Protein AF-A0A6I3LL73-F1 (afdb_monomer)

Organism: NCBI:txid2562892

pLDDT: mean 89.35, std 10.76, range [53.94, 98.56]

Foldseek 3Di:
DALVVLVVLLVLLVVLQVVLVVCVVVVNLVVSLVSLVSSLVSLVVCVVVVVSCLVVLNQSLQSNLVSLLSNLVSCVVVVVNVSNVVSLVVNVVSLVVCVVVVVPPVSHPHDSVVSVVSSVVSCVVSVPD

Secondary structure (DSSP, 8-state):
--HHHHHHHHHHHHHHHHHHHHHHHTT-HHHHHHHHHHHHHHHHHHHHTHHHHHHTT--HHHHHHHHHHHHHHHHHHTT-HHHHHHHHHHHHHHHHHHHHTHHHHTTS---HHHHHHHHHHHHHHHT--

Mean predicted aligned error: 4.54 Å

Structure (mmCIF, N/CA/C/O backbone):
data_AF-A0A6I3LL73-F1
#
_entry.id   AF-A0A6I3LL73-F1
#
loop_
_atom_site.group_PDB
_atom_site.id
_atom_site.type_symbol
_atom_site.label_atom_id
_atom_site.label_alt_id
_atom_site.label_comp_id
_atom_site.label_asym_id
_atom_site.label_entity_id
_atom_site.label_seq_id
_atom_site.pdbx_PDB_ins_code
_atom_site.Cartn_x
_atom_site.Cartn_y
_atom_site.Cartn_z
_atom_site.occupancy
_atom_site.B_iso_or_equiv
_atom_site.auth_seq_id
_atom_site.auth_comp_id
_atom_site.auth_asym_id
_atom_site.auth_atom_id
_atom_site.pdbx_PDB_model_num
ATOM 1 N N . MET A 1 1 ? 21.574 1.605 -7.273 1.00 81.31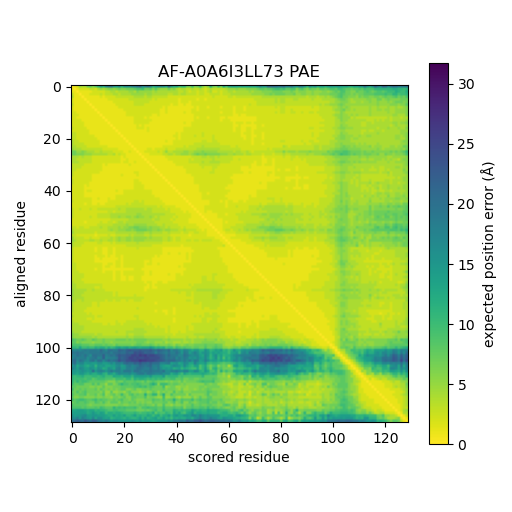 1 MET A N 1
ATOM 2 C CA . MET A 1 1 ? 21.238 0.208 -6.911 1.00 81.31 1 MET A CA 1
ATOM 3 C C . MET A 1 1 ? 21.390 -0.727 -8.121 1.00 81.31 1 MET A C 1
ATOM 5 O O . MET A 1 1 ? 21.230 -0.249 -9.246 1.00 81.31 1 MET A O 1
ATOM 9 N N . SER A 1 2 ? 21.764 -2.002 -7.935 1.00 92.31 2 SER A N 1
ATOM 10 C CA . SER A 1 2 ? 21.779 -3.016 -9.015 1.00 92.31 2 SER A CA 1
ATOM 11 C C . SER A 1 2 ? 20.375 -3.601 -9.240 1.00 92.31 2 SER A C 1
ATOM 13 O O . SER A 1 2 ? 19.510 -3.441 -8.380 1.00 92.31 2 SER A O 1
ATOM 15 N N . ILE A 1 3 ? 20.137 -4.286 -10.366 1.00 90.31 3 ILE A N 1
ATOM 16 C CA . ILE A 1 3 ? 18.844 -4.947 -10.643 1.00 90.31 3 ILE A CA 1
ATOM 17 C C . ILE A 1 3 ? 18.521 -6.000 -9.574 1.00 90.31 3 ILE A C 1
ATOM 19 O O . ILE A 1 3 ? 17.410 -6.026 -9.055 1.00 90.31 3 ILE A O 1
ATOM 23 N N . ASN A 1 4 ? 19.502 -6.818 -9.181 1.00 92.06 4 ASN A N 1
ATOM 24 C CA . ASN A 1 4 ? 19.306 -7.823 -8.132 1.00 92.06 4 ASN A CA 1
ATOM 25 C C . ASN A 1 4 ? 18.928 -7.175 -6.794 1.00 92.06 4 ASN A C 1
ATOM 27 O O . ASN A 1 4 ? 18.025 -7.654 -6.119 1.00 92.06 4 ASN A O 1
ATOM 31 N N . CYS A 1 5 ? 19.554 -6.049 -6.439 1.00 94.19 5 CYS A N 1
ATOM 32 C CA . CYS A 1 5 ? 19.164 -5.296 -5.250 1.00 94.19 5 CYS A CA 1
ATOM 33 C C . CYS A 1 5 ? 17.720 -4.770 -5.341 1.00 94.19 5 CYS A C 1
ATOM 35 O O . CYS A 1 5 ? 17.008 -4.825 -4.347 1.00 94.19 5 CYS A O 1
ATOM 37 N N . LEU A 1 6 ? 17.263 -4.308 -6.510 1.00 94.81 6 LEU A N 1
ATOM 38 C CA . LEU A 1 6 ? 15.877 -3.848 -6.685 1.00 94.81 6 LEU A CA 1
ATOM 39 C C . LEU A 1 6 ? 14.861 -4.986 -6.556 1.00 94.81 6 LEU A C 1
ATOM 41 O O . LEU A 1 6 ? 13.814 -4.779 -5.957 1.00 94.81 6 LEU A O 1
ATOM 45 N N . LYS A 1 7 ? 15.196 -6.198 -7.014 1.00 94.00 7 LYS A N 1
ATOM 46 C CA . LYS A 1 7 ? 14.367 -7.387 -6.763 1.00 94.00 7 LYS A CA 1
ATOM 47 C C . LYS A 1 7 ? 14.245 -7.697 -5.270 1.00 94.00 7 LYS A C 1
ATOM 49 O O . LYS A 1 7 ? 13.159 -7.997 -4.799 1.00 94.00 7 LYS A O 1
ATOM 54 N N . PHE A 1 8 ? 15.323 -7.554 -4.495 1.00 95.88 8 PHE A N 1
ATOM 55 C CA . PHE A 1 8 ? 15.231 -7.689 -3.035 1.00 95.88 8 PHE A CA 1
ATOM 56 C C . PHE A 1 8 ? 14.364 -6.599 -2.393 1.00 95.88 8 PHE A C 1
ATOM 58 O O . PHE A 1 8 ? 13.646 -6.877 -1.434 1.00 95.88 8 PHE A O 1
ATOM 65 N N . VAL A 1 9 ? 14.403 -5.368 -2.914 1.00 97.00 9 VAL A N 1
ATOM 66 C CA . VAL A 1 9 ? 13.516 -4.284 -2.458 1.00 97.00 9 VAL A CA 1
ATOM 67 C C . VAL A 1 9 ? 12.055 -4.605 -2.777 1.00 97.00 9 VAL A C 1
ATOM 69 O O . VAL A 1 9 ? 11.199 -4.415 -1.915 1.00 97.00 9 VAL A O 1
ATOM 72 N N . GLU A 1 10 ? 11.772 -5.130 -3.967 1.00 96.25 10 GLU A N 1
ATOM 73 C CA . GLU A 1 10 ? 10.440 -5.594 -4.358 1.00 96.25 10 GLU A CA 1
ATOM 74 C C . GLU A 1 10 ? 9.942 -6.728 -3.448 1.00 96.25 10 GLU A C 1
ATOM 76 O O . GLU A 1 10 ? 8.837 -6.650 -2.914 1.00 96.25 10 GLU A O 1
ATOM 81 N N . GLU A 1 11 ? 10.747 -7.765 -3.216 1.00 97.06 11 GLU A N 1
ATOM 82 C CA . GLU A 1 11 ? 10.364 -8.861 -2.319 1.00 97.06 11 GLU A CA 1
ATOM 83 C C . GLU A 1 11 ? 10.154 -8.362 -0.884 1.00 97.06 11 GLU A C 1
ATOM 85 O O . GLU A 1 11 ? 9.197 -8.747 -0.210 1.00 97.06 11 GLU A O 1
ATOM 90 N N . SER A 1 12 ? 10.983 -7.415 -0.432 1.00 97.88 12 SER A N 1
ATOM 91 C CA . SER A 1 12 ? 10.766 -6.734 0.844 1.00 97.88 12 SER A CA 1
ATOM 92 C C . SER A 1 12 ? 9.450 -5.953 0.865 1.00 97.88 12 SER A C 1
ATOM 94 O O . SER A 1 12 ? 8.816 -5.918 1.917 1.00 97.88 12 SER A O 1
ATOM 96 N N . TRP A 1 13 ? 9.038 -5.316 -0.235 1.00 98.19 13 TRP A N 1
ATOM 97 C CA . TRP A 1 13 ? 7.743 -4.637 -0.325 1.00 98.19 13 TRP A CA 1
ATOM 98 C C . TRP A 1 13 ? 6.595 -5.644 -0.157 1.00 98.19 13 TRP A C 1
ATOM 100 O O . TRP A 1 13 ? 5.736 -5.442 0.705 1.00 98.19 13 TRP A O 1
ATOM 110 N N . LYS A 1 14 ? 6.634 -6.772 -0.883 1.00 98.06 14 LYS A N 1
ATOM 111 C CA . LYS A 1 14 ? 5.608 -7.834 -0.819 1.00 98.06 14 LYS A CA 1
ATOM 112 C C . LYS A 1 14 ? 5.486 -8.414 0.588 1.00 98.06 14 LYS A C 1
ATOM 114 O O . LYS A 1 14 ? 4.384 -8.540 1.119 1.00 98.06 14 LYS A O 1
ATOM 119 N N . LEU A 1 15 ? 6.621 -8.708 1.224 1.00 98.44 15 LEU A N 1
ATOM 120 C CA . LEU A 1 15 ? 6.654 -9.251 2.580 1.00 98.44 15 LEU A CA 1
ATOM 121 C C . LEU A 1 15 ? 6.035 -8.286 3.599 1.00 98.44 15 LEU A C 1
ATOM 123 O O . LEU A 1 15 ? 5.314 -8.720 4.497 1.00 98.44 15 LEU A O 1
ATOM 127 N N . LYS A 1 16 ? 6.300 -6.981 3.471 1.00 98.50 16 LYS A N 1
ATOM 128 C CA . LYS A 1 16 ? 5.753 -5.965 4.381 1.00 98.50 16 LYS A CA 1
ATOM 129 C C . LYS A 1 16 ? 4.242 -5.796 4.219 1.00 98.50 16 LYS A C 1
ATOM 131 O O . LYS A 1 16 ? 3.556 -5.698 5.231 1.00 98.50 16 LYS A O 1
ATOM 136 N N . GLN A 1 17 ? 3.727 -5.859 2.988 1.00 98.06 17 GLN A N 1
ATOM 137 C CA . GLN A 1 17 ? 2.282 -5.896 2.723 1.00 98.06 17 GLN A CA 1
ATOM 138 C C . GLN A 1 17 ? 1.631 -7.118 3.388 1.00 98.06 17 GLN A C 1
ATOM 140 O O . GLN A 1 17 ? 0.722 -6.965 4.198 1.00 98.06 17 GLN A O 1
ATOM 145 N N . ALA A 1 18 ? 2.168 -8.318 3.147 1.00 98.12 18 ALA A N 1
ATOM 146 C CA . ALA A 1 18 ? 1.649 -9.551 3.744 1.00 98.12 18 ALA A CA 1
ATOM 147 C C . ALA A 1 18 ? 1.728 -9.551 5.284 1.00 98.12 18 ALA A C 1
ATOM 149 O O . ALA A 1 18 ? 0.846 -10.069 5.967 1.00 98.12 18 ALA A O 1
ATOM 150 N N . THR A 1 19 ? 2.781 -8.949 5.845 1.00 98.12 19 THR A N 1
ATOM 151 C CA . THR A 1 19 ? 2.931 -8.786 7.298 1.00 98.12 19 THR A CA 1
ATOM 152 C C . THR A 1 19 ? 1.849 -7.869 7.859 1.00 98.12 19 THR A C 1
ATOM 154 O O . THR A 1 19 ? 1.230 -8.212 8.863 1.00 98.12 19 THR A O 1
ATOM 157 N N . ALA A 1 20 ? 1.592 -6.731 7.209 1.00 98.12 20 ALA A N 1
ATOM 158 C CA . ALA A 1 20 ? 0.533 -5.813 7.607 1.00 98.12 20 ALA A CA 1
ATOM 159 C C . ALA A 1 20 ? -0.850 -6.477 7.543 1.00 98.12 20 ALA A C 1
ATOM 161 O O . ALA A 1 20 ? -1.602 -6.390 8.511 1.00 98.12 20 ALA A O 1
ATOM 162 N N . ASP A 1 21 ? -1.147 -7.200 6.459 1.00 97.88 21 ASP A N 1
ATOM 163 C CA . ASP A 1 21 ? -2.411 -7.927 6.292 1.00 97.88 21 ASP A CA 1
ATOM 164 C C . ASP A 1 21 ? -2.629 -8.924 7.448 1.00 97.88 21 ASP A C 1
ATOM 166 O O . ASP A 1 21 ? -3.670 -8.901 8.107 1.00 97.88 21 ASP A O 1
ATOM 170 N N . LYS A 1 22 ? -1.602 -9.710 7.799 1.00 98.19 22 LYS A N 1
ATOM 171 C CA . LYS A 1 22 ? -1.650 -10.629 8.948 1.00 98.19 22 LYS A CA 1
ATOM 172 C C . LYS A 1 22 ? -1.838 -9.900 10.284 1.00 98.19 22 LYS A C 1
ATOM 174 O O . LYS A 1 22 ? -2.553 -10.374 11.164 1.00 98.19 22 LYS A O 1
ATOM 179 N N . LEU A 1 23 ? -1.191 -8.749 10.466 1.00 98.25 23 LEU A N 1
ATOM 180 C CA . LEU A 1 23 ? -1.334 -7.951 11.684 1.00 98.25 23 LEU A CA 1
ATOM 181 C C . LEU A 1 23 ? -2.766 -7.419 11.839 1.00 98.25 23 LEU A C 1
ATOM 183 O O . LEU A 1 23 ? -3.306 -7.479 12.946 1.00 98.25 23 LEU A O 1
ATOM 187 N N . ILE A 1 24 ? -3.412 -7.001 10.743 1.00 97.31 24 ILE A N 1
ATOM 188 C CA . ILE A 1 24 ? -4.828 -6.594 10.730 1.00 97.31 24 ILE A CA 1
ATOM 189 C C . ILE A 1 24 ? -5.731 -7.745 11.175 1.00 97.31 24 ILE A C 1
ATOM 191 O O . ILE A 1 24 ? -6.581 -7.534 12.039 1.00 97.31 24 ILE A O 1
ATOM 195 N N . GLU A 1 25 ? -5.527 -8.954 10.644 1.00 96.31 25 GLU A N 1
ATOM 196 C CA . GLU A 1 25 ? -6.296 -10.148 11.037 1.00 96.31 25 GLU A CA 1
ATOM 197 C C . GLU A 1 25 ? -6.176 -10.444 12.538 1.00 96.31 25 GLU A C 1
ATOM 199 O O . GLU A 1 25 ? -7.138 -10.860 13.179 1.00 96.31 25 GLU A O 1
ATOM 204 N N . THR A 1 26 ? -5.008 -10.170 13.123 1.00 96.19 26 THR A N 1
ATOM 205 C CA . THR A 1 26 ? -4.758 -10.327 14.566 1.00 96.19 26 THR A CA 1
ATOM 206 C C . THR A 1 26 ? -5.160 -9.112 15.415 1.00 96.19 26 THR A C 1
ATOM 208 O O . THR A 1 26 ? -4.890 -9.087 16.614 1.00 96.19 26 THR A O 1
ATOM 211 N N . GLY A 1 27 ? -5.785 -8.091 14.818 1.00 95.69 27 GLY A N 1
ATOM 212 C CA . GLY A 1 27 ? -6.252 -6.881 15.505 1.00 95.69 27 GLY A CA 1
ATOM 213 C C . GLY A 1 27 ? -5.166 -5.847 15.828 1.00 95.69 27 GLY A C 1
ATOM 214 O O . GLY A 1 27 ? -5.467 -4.814 16.422 1.00 95.69 27 GLY A O 1
ATOM 215 N N . LYS A 1 28 ? -3.916 -6.075 15.413 1.00 97.56 28 LYS A N 1
ATOM 216 C CA . LYS A 1 28 ? -2.752 -5.212 15.677 1.00 97.56 28 LYS A CA 1
ATOM 217 C C . LYS A 1 28 ? -2.644 -4.091 14.639 1.00 97.56 28 LYS A C 1
ATOM 219 O O . LYS A 1 28 ? -1.698 -4.034 13.851 1.00 97.56 28 LYS A O 1
ATOM 224 N N . LYS A 1 29 ? -3.649 -3.213 14.601 1.00 96.75 29 LYS A N 1
ATOM 225 C CA . LYS A 1 29 ? -3.802 -2.201 13.543 1.00 96.75 29 LYS A CA 1
ATOM 226 C C . LYS A 1 29 ? -2.665 -1.169 13.508 1.00 96.75 29 LYS A C 1
ATOM 228 O O . LYS A 1 29 ? -2.234 -0.810 12.416 1.00 96.75 29 LYS A O 1
ATOM 233 N N . GLU A 1 30 ? -2.128 -0.719 14.642 1.00 97.12 30 GLU A N 1
ATOM 234 C CA . GLU A 1 30 ? -1.005 0.234 14.647 1.00 97.12 30 GLU A CA 1
ATOM 235 C C . GLU A 1 30 ? 0.291 -0.392 14.099 1.00 97.12 30 GLU A C 1
ATOM 237 O O . GLU A 1 30 ? 1.001 0.231 13.308 1.00 97.12 30 GLU A O 1
ATOM 242 N N . GLU A 1 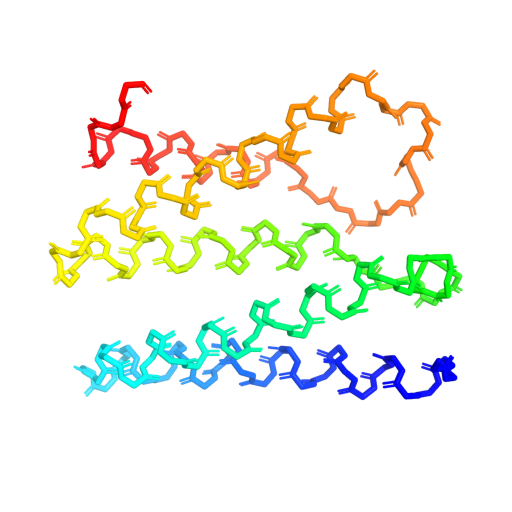31 ? 0.578 -1.648 14.458 1.00 98.12 31 GLU A N 1
ATOM 243 C CA . GLU A 1 31 ? 1.731 -2.395 13.929 1.00 98.12 31 GLU A CA 1
ATOM 244 C C . GLU A 1 31 ? 1.570 -2.664 12.420 1.00 98.12 31 GLU A C 1
ATOM 246 O O . GLU A 1 31 ? 2.536 -2.590 11.650 1.00 98.12 31 GLU A O 1
ATOM 251 N N . ALA A 1 32 ? 0.339 -2.943 11.977 1.00 98.38 32 ALA A N 1
ATOM 252 C CA . ALA A 1 32 ? 0.021 -3.093 10.562 1.00 98.38 32 ALA A CA 1
ATOM 253 C C . ALA A 1 32 ? 0.263 -1.791 9.787 1.00 98.38 32 ALA A C 1
ATOM 255 O O . ALA A 1 32 ? 0.869 -1.816 8.714 1.00 98.38 32 ALA A O 1
ATOM 256 N N . LEU A 1 33 ? -0.140 -0.647 10.351 1.00 98.19 33 LEU A N 1
ATOM 257 C CA . LEU A 1 33 ? 0.092 0.663 9.745 1.00 98.19 33 LEU A CA 1
ATOM 258 C C . LEU A 1 33 ? 1.587 0.933 9.571 1.00 98.19 33 LEU A C 1
ATOM 260 O O . LEU A 1 33 ? 2.008 1.359 8.495 1.00 98.19 33 LEU A O 1
ATOM 264 N N . TYR A 1 34 ? 2.398 0.627 10.587 1.00 98.12 34 TYR A N 1
ATOM 265 C CA . TYR A 1 34 ? 3.853 0.733 10.483 1.00 98.12 34 TYR A CA 1
ATOM 266 C C . TYR A 1 34 ? 4.411 -0.140 9.350 1.00 98.12 34 TYR A C 1
ATOM 268 O O . TYR A 1 34 ? 5.203 0.332 8.534 1.00 98.12 34 TYR A O 1
ATOM 276 N N . SER A 1 35 ? 3.938 -1.383 9.235 1.00 98.25 35 SER A N 1
ATOM 277 C CA . SER A 1 35 ? 4.359 -2.305 8.172 1.00 98.25 35 SER A CA 1
ATOM 278 C C . SER A 1 35 ? 3.990 -1.795 6.770 1.00 98.25 35 SER A C 1
ATOM 280 O O . SER A 1 35 ? 4.814 -1.871 5.853 1.00 98.25 35 SER A O 1
ATOM 282 N N . TYR A 1 36 ? 2.804 -1.201 6.587 1.00 98.56 36 TYR A N 1
ATOM 283 C CA . TYR A 1 36 ? 2.446 -0.552 5.320 1.00 98.56 36 TYR A CA 1
ATOM 284 C C . TYR A 1 36 ? 3.291 0.693 5.026 1.00 98.56 36 TYR A C 1
ATOM 286 O O . TYR A 1 36 ? 3.659 0.907 3.871 1.00 98.56 36 TYR A O 1
ATOM 294 N N . ILE A 1 37 ? 3.641 1.498 6.035 1.00 98.25 37 ILE A N 1
ATOM 295 C CA . ILE A 1 37 ? 4.554 2.643 5.866 1.00 98.25 37 ILE A CA 1
ATOM 296 C C . ILE A 1 37 ? 5.936 2.158 5.417 1.00 98.25 37 ILE A C 1
ATOM 298 O O . ILE A 1 37 ? 6.517 2.724 4.490 1.00 98.25 37 ILE A O 1
ATOM 302 N N . GLU A 1 38 ? 6.449 1.075 6.003 1.00 98.31 38 GLU A N 1
ATOM 303 C CA . GLU A 1 38 ? 7.705 0.481 5.551 1.00 98.31 38 GLU A CA 1
ATOM 304 C C . GLU A 1 38 ? 7.621 0.002 4.100 1.00 98.31 38 GLU A C 1
ATOM 306 O O . GLU A 1 38 ? 8.564 0.247 3.343 1.00 98.31 38 GLU A O 1
ATOM 311 N N . ALA A 1 39 ? 6.515 -0.642 3.701 1.00 98.19 39 ALA A N 1
ATOM 312 C CA . ALA A 1 39 ? 6.268 -1.019 2.309 1.00 98.19 39 ALA A CA 1
ATOM 313 C C . ALA A 1 39 ? 6.278 0.220 1.401 1.00 98.19 39 ALA A C 1
ATOM 315 O O . ALA A 1 39 ? 7.013 0.254 0.417 1.00 98.19 39 ALA A O 1
ATOM 316 N N . PHE A 1 40 ? 5.567 1.284 1.776 1.00 98.19 40 PHE A N 1
ATOM 317 C CA . PHE A 1 40 ? 5.553 2.543 1.034 1.00 98.19 40 PHE A CA 1
ATOM 318 C C . PHE A 1 40 ? 6.960 3.124 0.826 1.00 98.19 40 PHE A C 1
ATOM 320 O O . PHE A 1 40 ? 7.310 3.500 -0.290 1.00 98.19 40 PHE A O 1
ATOM 327 N N . THR A 1 41 ? 7.825 3.091 1.845 1.00 97.56 41 THR A N 1
ATOM 328 C CA . THR A 1 41 ? 9.229 3.516 1.704 1.00 97.56 41 THR A CA 1
ATOM 329 C C . THR A 1 41 ? 9.995 2.693 0.657 1.00 97.56 41 THR A C 1
ATOM 331 O O . THR A 1 41 ? 10.841 3.232 -0.059 1.00 97.56 41 THR A O 1
ATOM 334 N N . ARG A 1 42 ? 9.709 1.389 0.517 1.00 97.38 42 ARG A N 1
ATOM 335 C CA . ARG A 1 42 ? 10.318 0.557 -0.541 1.00 97.38 42 ARG A CA 1
ATOM 336 C C . ARG A 1 42 ? 9.783 0.957 -1.914 1.00 97.38 42 ARG A C 1
ATOM 338 O O . ARG A 1 42 ? 10.564 0.996 -2.863 1.00 97.38 42 ARG A O 1
ATOM 345 N N . ALA A 1 43 ? 8.499 1.298 -2.019 1.00 96.44 43 ALA A N 1
ATOM 346 C CA . ALA A 1 43 ? 7.920 1.818 -3.256 1.00 96.44 43 ALA A CA 1
ATOM 347 C C . ALA A 1 43 ? 8.565 3.151 -3.678 1.00 96.44 43 ALA A C 1
ATOM 349 O O . ALA A 1 43 ? 8.963 3.290 -4.834 1.00 96.44 43 ALA A O 1
ATOM 350 N N . GLU A 1 44 ? 8.778 4.086 -2.744 1.00 95.62 44 GLU A N 1
ATOM 351 C CA . GLU A 1 44 ? 9.505 5.341 -3.005 1.00 95.62 44 GLU A CA 1
ATOM 352 C C . GLU A 1 44 ? 10.944 5.076 -3.479 1.00 95.62 44 GLU A C 1
ATOM 354 O O . GLU A 1 44 ? 11.405 5.650 -4.468 1.00 95.62 44 GLU A O 1
ATOM 359 N N . LEU A 1 45 ? 11.648 4.134 -2.847 1.00 95.56 45 LEU A N 1
ATOM 360 C CA . LEU A 1 45 ? 12.990 3.740 -3.277 1.00 95.56 45 LEU A CA 1
ATOM 361 C C . LEU A 1 45 ? 13.000 3.156 -4.701 1.00 95.56 45 LEU A C 1
ATOM 363 O O . LEU A 1 45 ? 13.875 3.503 -5.501 1.00 95.56 45 LEU A O 1
ATOM 367 N N . MET A 1 46 ? 12.032 2.303 -5.042 1.00 94.31 46 MET A N 1
ATOM 368 C CA . MET A 1 46 ? 11.887 1.767 -6.400 1.00 94.31 46 MET A CA 1
ATOM 369 C C . MET A 1 46 ? 11.599 2.879 -7.415 1.00 94.31 46 MET A C 1
ATOM 371 O O . MET A 1 46 ? 12.183 2.866 -8.500 1.00 94.31 46 MET A O 1
ATOM 375 N N . GLN A 1 47 ? 10.795 3.877 -7.043 1.00 91.12 47 GLN A N 1
ATOM 376 C CA . GLN A 1 47 ? 10.491 5.042 -7.876 1.00 91.12 47 GLN A CA 1
ATOM 377 C C . GLN A 1 47 ? 11.740 5.868 -8.202 1.00 91.12 47 GLN A C 1
ATOM 379 O O . GLN A 1 47 ? 11.959 6.219 -9.360 1.00 91.12 47 GLN A O 1
ATOM 384 N N . THR A 1 48 ? 12.634 6.088 -7.231 1.00 92.62 48 THR A N 1
ATOM 385 C CA . THR A 1 48 ? 13.920 6.773 -7.494 1.00 92.62 48 THR A CA 1
ATOM 386 C C . THR A 1 48 ? 14.860 5.988 -8.423 1.00 92.62 48 THR A C 1
ATOM 388 O O . THR A 1 48 ? 15.816 6.549 -8.955 1.00 92.62 48 THR A O 1
ATOM 391 N N . ASN A 1 49 ? 14.595 4.697 -8.660 1.00 92.44 49 ASN A N 1
ATOM 392 C CA . ASN A 1 49 ? 15.353 3.828 -9.567 1.00 92.44 49 ASN A CA 1
ATOM 393 C C . ASN A 1 49 ? 14.533 3.424 -10.812 1.00 92.44 49 ASN A C 1
ATOM 395 O O . ASN A 1 49 ? 14.792 2.370 -11.402 1.00 92.44 49 ASN A O 1
ATOM 399 N N . TYR A 1 50 ? 13.587 4.278 -11.224 1.00 87.75 50 TYR A N 1
ATOM 400 C CA . TYR A 1 50 ? 12.569 4.019 -12.249 1.00 87.75 50 TYR A CA 1
ATOM 401 C C . TYR A 1 50 ? 13.050 3.199 -13.453 1.00 87.75 50 TYR A C 1
ATOM 403 O O . TYR A 1 50 ? 12.559 2.098 -13.685 1.00 87.75 50 TYR A O 1
ATOM 411 N N . TRP A 1 51 ? 14.065 3.677 -14.177 1.00 87.44 51 TRP A N 1
ATOM 412 C CA . TRP A 1 51 ? 14.542 3.021 -15.401 1.00 87.44 51 TRP A CA 1
ATOM 413 C C . TRP A 1 51 ? 14.980 1.567 -15.198 1.00 87.44 51 TRP A C 1
ATOM 415 O O . TRP A 1 51 ? 14.737 0.718 -16.051 1.00 87.44 51 TRP A O 1
ATOM 425 N N . LYS A 1 52 ? 15.613 1.253 -14.063 1.00 91.94 52 LYS A N 1
ATOM 426 C CA . LYS A 1 52 ? 16.076 -0.112 -13.768 1.00 91.94 52 LYS A CA 1
ATOM 427 C C . LYS A 1 52 ? 14.926 -1.026 -13.371 1.00 91.94 52 LYS A C 1
ATOM 429 O O . LYS A 1 52 ? 14.930 -2.197 -13.742 1.00 91.94 52 LYS A O 1
ATOM 434 N N . CYS A 1 53 ? 13.961 -0.487 -12.635 1.00 90.50 53 CYS A N 1
ATOM 435 C CA . CYS A 1 53 ? 12.736 -1.188 -12.282 1.00 90.50 53 CYS A CA 1
ATOM 436 C C . CYS A 1 53 ? 11.903 -1.494 -13.540 1.00 90.50 53 CYS A C 1
ATOM 438 O O . CYS A 1 53 ? 11.497 -2.639 -13.719 1.00 90.50 53 CYS A O 1
ATOM 440 N N . LEU A 1 54 ? 11.778 -0.531 -14.463 1.00 85.25 54 LEU A N 1
ATOM 441 C CA . LEU A 1 54 ? 11.104 -0.711 -15.753 1.00 85.25 54 LEU A CA 1
ATOM 442 C C . LEU A 1 54 ? 11.763 -1.814 -16.595 1.00 85.25 54 LEU A C 1
ATOM 444 O O . LEU A 1 54 ? 11.082 -2.720 -17.060 1.00 85.25 54 LEU A O 1
ATOM 448 N N . LEU A 1 55 ? 13.096 -1.797 -16.730 1.00 86.81 55 LEU A N 1
ATOM 449 C CA . LEU A 1 55 ? 13.846 -2.853 -17.4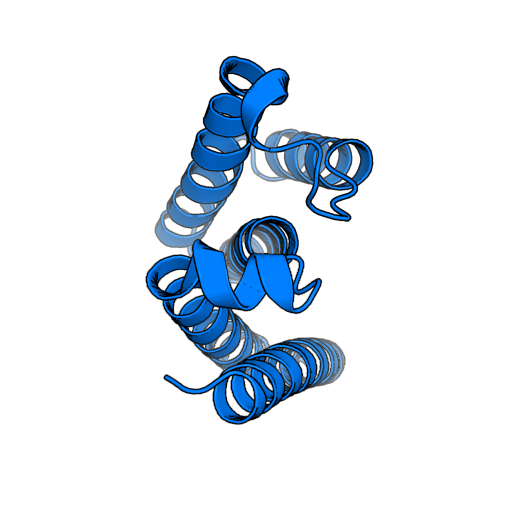35 1.00 86.81 55 LEU A CA 1
ATOM 450 C C . LEU A 1 55 ? 13.716 -4.239 -16.784 1.00 86.81 55 LEU A C 1
ATOM 452 O O . LEU A 1 55 ? 14.001 -5.248 -17.423 1.00 86.81 55 LEU A O 1
ATOM 456 N N . SER A 1 56 ? 13.314 -4.287 -15.514 1.00 86.94 56 SER A N 1
ATOM 457 C CA . SER A 1 56 ? 13.163 -5.518 -14.736 1.00 86.94 56 SER A CA 1
ATOM 458 C C . SER A 1 56 ? 11.700 -5.935 -14.558 1.00 86.94 56 SER A C 1
ATOM 460 O O . SER A 1 56 ? 11.444 -6.862 -13.795 1.00 86.94 56 SER A O 1
ATOM 462 N N . ASN A 1 57 ? 10.760 -5.274 -15.248 1.00 87.69 57 ASN A N 1
ATOM 463 C CA . ASN A 1 57 ? 9.313 -5.498 -15.153 1.00 87.69 57 ASN A CA 1
ATOM 464 C C . ASN A 1 57 ? 8.740 -5.361 -13.729 1.00 87.69 57 ASN A C 1
ATOM 466 O O . ASN A 1 57 ? 7.786 -6.049 -13.374 1.00 87.69 57 ASN A O 1
ATOM 470 N N . ILE A 1 58 ? 9.311 -4.474 -12.911 1.00 88.88 58 ILE A N 1
ATOM 471 C CA . ILE A 1 58 ? 8.792 -4.170 -11.572 1.00 88.88 58 ILE A CA 1
ATOM 472 C C . ILE A 1 58 ? 7.684 -3.107 -11.711 1.00 88.88 58 ILE A C 1
ATOM 474 O O . ILE A 1 58 ? 7.968 -2.040 -12.261 1.00 88.88 58 ILE A O 1
ATOM 478 N N . PRO A 1 59 ? 6.451 -3.342 -11.214 1.00 87.81 59 PRO A N 1
ATOM 479 C CA . PRO A 1 59 ? 5.324 -2.415 -11.353 1.00 87.81 59 PRO A CA 1
ATOM 480 C C . PRO A 1 59 ? 5.342 -1.324 -10.266 1.00 87.81 59 PRO A C 1
ATOM 482 O O . PRO A 1 59 ? 4.566 -1.325 -9.308 1.00 87.81 59 PRO A O 1
ATOM 485 N N . ILE A 1 60 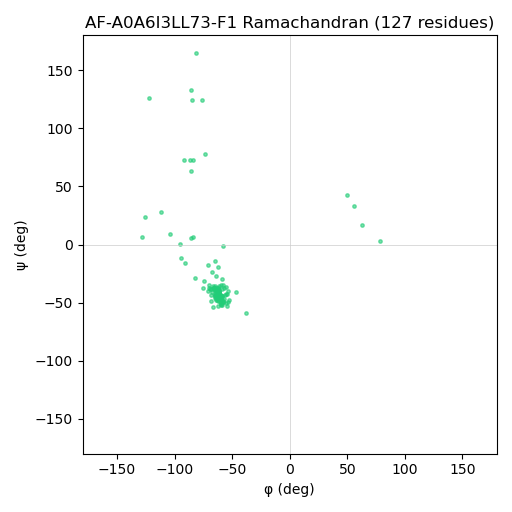? 6.284 -0.394 -10.398 1.00 88.38 60 ILE A N 1
ATOM 486 C CA . ILE A 1 60 ? 6.627 0.644 -9.415 1.00 88.38 60 ILE A CA 1
ATOM 487 C C . ILE A 1 60 ? 5.415 1.461 -8.972 1.00 88.38 60 ILE A C 1
ATOM 489 O O . ILE A 1 60 ? 5.227 1.704 -7.778 1.00 88.38 60 ILE A O 1
ATOM 493 N N . TYR A 1 61 ? 4.612 1.931 -9.920 1.00 86.69 61 TYR A N 1
ATOM 494 C CA . TYR A 1 61 ? 3.537 2.857 -9.611 1.00 86.69 61 TYR A CA 1
ATOM 495 C C . TYR A 1 61 ? 2.301 2.127 -9.104 1.00 86.69 61 TYR A C 1
ATOM 497 O O . TYR A 1 61 ? 1.619 2.671 -8.237 1.00 86.69 61 TYR A O 1
ATOM 505 N N . SER A 1 62 ? 2.077 0.876 -9.528 1.00 88.06 62 SER A N 1
ATOM 506 C CA . SER A 1 62 ? 1.132 -0.011 -8.832 1.00 88.06 62 SER A CA 1
ATOM 507 C C . SER A 1 62 ? 1.499 -0.117 -7.356 1.00 88.06 62 SER A C 1
ATOM 509 O O . SER A 1 62 ? 0.676 0.183 -6.497 1.00 88.06 62 SER A O 1
ATOM 511 N N . TYR A 1 63 ? 2.756 -0.456 -7.052 1.00 93.31 63 TYR A N 1
ATOM 512 C CA . TYR A 1 63 ? 3.221 -0.615 -5.674 1.00 93.31 63 TYR A CA 1
ATOM 513 C C . TYR A 1 63 ? 3.110 0.675 -4.858 1.00 93.31 63 TYR A C 1
ATOM 515 O O . TYR A 1 63 ? 2.713 0.630 -3.693 1.00 93.31 63 TYR A O 1
ATOM 523 N N . TYR A 1 64 ? 3.403 1.828 -5.464 1.00 94.38 64 TYR A N 1
ATOM 524 C CA . TYR A 1 64 ? 3.233 3.128 -4.817 1.00 94.38 64 TYR A CA 1
ATOM 525 C C . TYR A 1 64 ? 1.765 3.401 -4.467 1.00 94.38 64 TYR A C 1
ATOM 527 O O . TYR A 1 64 ? 1.442 3.701 -3.316 1.00 94.38 64 TYR A O 1
ATOM 535 N N . ILE A 1 65 ? 0.872 3.276 -5.453 1.00 93.00 65 ILE A N 1
ATOM 536 C CA . ILE A 1 65 ? -0.558 3.563 -5.297 1.00 93.00 65 ILE A CA 1
ATOM 537 C C . ILE A 1 65 ? -1.194 2.589 -4.307 1.00 93.00 65 ILE A C 1
ATOM 539 O O . ILE A 1 65 ? -1.941 3.018 -3.429 1.00 93.00 65 ILE A O 1
ATOM 543 N N . GLU A 1 66 ? -0.878 1.297 -4.400 1.00 94.00 66 GLU A N 1
ATOM 544 C CA . GLU A 1 66 ? -1.380 0.278 -3.478 1.00 94.00 66 GLU A CA 1
ATOM 545 C C . GLU A 1 66 ? -0.954 0.568 -2.041 1.00 94.00 66 GLU A C 1
ATOM 547 O O . GLU A 1 66 ? -1.792 0.556 -1.140 1.00 94.00 66 GLU A O 1
ATOM 552 N N . SER A 1 67 ? 0.317 0.904 -1.809 1.00 97.06 67 SER A N 1
ATOM 553 C CA . SER A 1 67 ? 0.776 1.308 -0.481 1.00 97.06 67 SER A CA 1
ATOM 554 C C . SER A 1 67 ? 0.039 2.552 0.032 1.00 97.06 67 SER A C 1
ATOM 556 O O . SER A 1 67 ? -0.414 2.556 1.176 1.00 97.06 67 SER A O 1
ATOM 558 N N . CYS A 1 68 ? -0.155 3.581 -0.799 1.00 96.94 68 CYS A N 1
ATOM 559 C CA . CYS A 1 68 ? -0.938 4.763 -0.427 1.00 96.94 68 CYS A CA 1
ATOM 560 C C . CYS A 1 68 ? -2.390 4.422 -0.056 1.00 96.94 68 CYS A C 1
ATOM 562 O O . CYS A 1 68 ? -2.896 4.917 0.950 1.00 96.94 68 CYS A O 1
ATOM 564 N N . ILE A 1 69 ? -3.046 3.566 -0.842 1.00 95.50 69 ILE A N 1
ATOM 565 C CA . ILE A 1 69 ? -4.417 3.099 -0.603 1.00 95.50 69 ILE A CA 1
ATOM 566 C C . ILE A 1 69 ? -4.517 2.393 0.751 1.00 95.50 69 ILE A C 1
ATOM 568 O O . ILE A 1 69 ? -5.369 2.750 1.565 1.00 95.50 69 ILE A O 1
ATOM 572 N N . ARG A 1 70 ? -3.622 1.433 1.015 1.00 96.69 70 ARG A N 1
ATOM 573 C CA . ARG A 1 70 ? -3.618 0.649 2.257 1.00 96.69 70 ARG A CA 1
ATOM 574 C C . ARG A 1 70 ? -3.399 1.523 3.487 1.00 96.69 70 ARG A C 1
ATOM 576 O O . ARG A 1 70 ? -4.142 1.407 4.460 1.00 96.69 70 ARG A O 1
ATOM 583 N N . ILE A 1 71 ? -2.428 2.437 3.421 1.00 98.00 71 ILE A N 1
ATOM 584 C CA . ILE A 1 71 ? -2.170 3.396 4.502 1.00 98.00 71 ILE A CA 1
ATOM 585 C C . ILE A 1 71 ? -3.384 4.301 4.698 1.00 98.00 71 ILE A C 1
ATOM 587 O O . ILE A 1 71 ? -3.816 4.495 5.827 1.00 98.00 71 ILE A O 1
ATOM 591 N N . SER A 1 72 ? -3.962 4.826 3.616 1.00 96.69 72 SER A N 1
ATOM 592 C CA . SER A 1 72 ? -5.115 5.719 3.702 1.00 96.69 72 SER A CA 1
ATOM 593 C C . SER A 1 72 ? -6.296 5.060 4.418 1.00 96.69 72 SER A C 1
ATOM 595 O O . SER A 1 72 ? -6.829 5.634 5.371 1.00 96.69 72 SER A O 1
ATOM 597 N N . GLN A 1 73 ? -6.652 3.838 4.015 1.00 95.56 73 GLN A N 1
ATOM 598 C CA . GLN A 1 73 ? -7.733 3.065 4.627 1.00 95.56 73 GLN A CA 1
ATOM 599 C C . GLN A 1 73 ? -7.468 2.804 6.111 1.00 95.56 73 GLN A C 1
ATOM 601 O O . GLN A 1 73 ? -8.303 3.117 6.956 1.00 95.56 73 GLN A O 1
ATOM 606 N N . LEU A 1 74 ? -6.284 2.289 6.446 1.00 96.88 74 LEU A N 1
ATOM 607 C CA . LEU A 1 74 ? -5.979 1.921 7.825 1.00 96.88 74 LEU A CA 1
ATOM 608 C C . LEU A 1 74 ? -5.818 3.142 8.744 1.00 96.88 74 LEU A C 1
ATOM 610 O O . LEU A 1 74 ? -6.235 3.102 9.899 1.00 96.88 74 LEU A O 1
ATOM 614 N N . SER A 1 75 ? -5.268 4.251 8.241 1.00 97.25 75 SER A N 1
ATOM 615 C CA . SER A 1 75 ? -5.245 5.519 8.976 1.00 97.25 75 SER A CA 1
ATOM 616 C C . SER A 1 75 ? -6.657 6.032 9.256 1.00 97.25 75 SER A C 1
ATOM 618 O O . SER A 1 75 ? -6.903 6.530 10.351 1.00 97.25 75 SER A O 1
ATOM 620 N N . TYR A 1 76 ? -7.598 5.878 8.316 1.00 95.38 76 TYR A N 1
ATOM 621 C CA . TYR A 1 76 ? -8.997 6.252 8.548 1.00 95.38 76 TYR A CA 1
ATOM 622 C C . TYR A 1 76 ? -9.625 5.410 9.663 1.00 95.38 76 TYR A C 1
ATOM 624 O O . TYR A 1 76 ? -10.215 5.958 10.592 1.00 95.38 76 TYR A O 1
ATOM 632 N N . ASP A 1 77 ? -9.434 4.089 9.608 1.00 94.50 77 ASP A N 1
ATOM 633 C CA . ASP A 1 77 ? -9.886 3.138 10.631 1.00 94.50 77 ASP A CA 1
ATOM 634 C C . ASP A 1 77 ? -9.368 3.487 12.034 1.00 94.50 77 ASP A C 1
ATOM 636 O O . ASP A 1 77 ? -10.073 3.316 13.030 1.00 94.50 77 ASP A O 1
ATOM 640 N N . LEU A 1 78 ? -8.133 3.986 12.112 1.00 96.50 78 LEU A N 1
ATOM 641 C CA . LEU A 1 78 ? -7.480 4.439 13.342 1.00 96.50 78 LEU A CA 1
ATOM 642 C C . LEU A 1 78 ? -7.842 5.886 13.725 1.00 96.50 78 LEU A C 1
ATOM 644 O O . LEU A 1 78 ? -7.290 6.424 14.682 1.00 96.50 78 LEU A O 1
ATOM 648 N N . LYS A 1 79 ? -8.786 6.514 13.011 1.00 96.56 79 LYS A N 1
ATOM 649 C CA . LYS A 1 79 ? -9.239 7.907 13.190 1.00 96.56 79 LYS A CA 1
ATOM 650 C C . LYS A 1 79 ? -8.154 8.964 12.936 1.00 96.56 79 LYS A C 1
ATOM 652 O O . LYS A 1 79 ? -8.332 10.130 13.285 1.00 96.56 79 LYS A O 1
ATOM 657 N N . ASP A 1 80 ? -7.059 8.594 12.277 1.00 96.38 80 ASP A N 1
ATOM 658 C CA . ASP A 1 80 ? -6.036 9.514 11.781 1.00 96.38 80 ASP A CA 1
ATOM 659 C C . ASP A 1 80 ? -6.419 10.027 10.384 1.00 96.38 80 ASP A C 1
ATOM 661 O O . ASP A 1 80 ? -5.868 9.652 9.342 1.00 96.38 80 ASP A O 1
ATOM 665 N N . TYR A 1 81 ? -7.421 10.905 10.362 1.00 94.69 81 TYR A N 1
ATOM 666 C CA . TYR A 1 81 ? -7.977 11.454 9.124 1.00 94.69 81 TYR A CA 1
ATOM 667 C C . TYR A 1 81 ? -6.971 12.306 8.340 1.00 94.69 81 TYR A C 1
ATOM 669 O O . TYR A 1 81 ? -7.063 12.399 7.114 1.00 94.69 81 TYR A O 1
ATOM 677 N N . SER A 1 82 ? -5.997 12.907 9.031 1.00 95.38 82 SER A N 1
ATOM 678 C CA . SER A 1 82 ? -4.954 13.723 8.407 1.00 95.38 82 SER A CA 1
ATOM 679 C C . SER A 1 82 ? -4.049 12.864 7.529 1.00 95.38 82 SER A C 1
ATOM 681 O O . SER A 1 82 ? -3.921 13.125 6.325 1.00 95.38 82 SER A O 1
ATOM 683 N N . ASN A 1 83 ? -3.484 11.785 8.088 1.00 94.81 83 ASN A N 1
ATOM 684 C CA . ASN A 1 83 ? -2.687 10.854 7.293 1.00 94.81 83 ASN A CA 1
ATOM 685 C C . ASN A 1 83 ? -3.546 10.148 6.247 1.00 94.81 83 ASN A C 1
ATOM 687 O O . ASN A 1 83 ? -3.118 10.024 5.099 1.00 94.81 83 ASN A O 1
ATOM 691 N N . SER A 1 84 ? -4.780 9.777 6.589 1.00 96.12 84 SER A N 1
ATOM 692 C CA . SER A 1 84 ? -5.679 9.145 5.629 1.0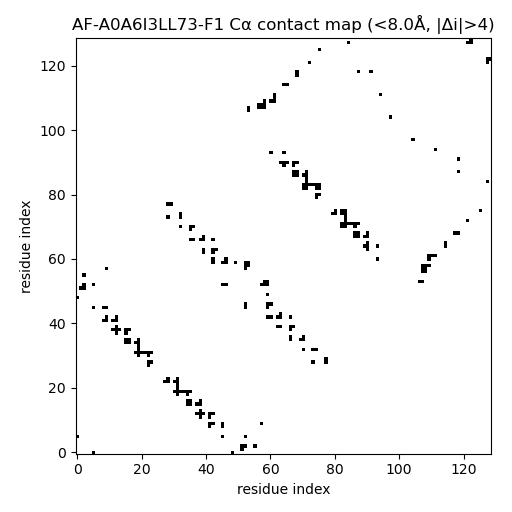0 96.12 84 SER A CA 1
ATOM 693 C C . SER A 1 84 ? -5.875 9.990 4.359 1.00 96.12 84 SER A C 1
ATOM 695 O O . SER A 1 84 ? -5.623 9.505 3.249 1.00 96.12 84 SER A O 1
ATOM 697 N N . LYS A 1 85 ? -6.207 11.281 4.512 1.00 95.00 85 LYS A N 1
ATOM 698 C CA . LYS A 1 85 ? -6.381 12.225 3.394 1.00 95.00 85 LYS A CA 1
ATOM 699 C C . LYS A 1 85 ? -5.073 12.486 2.644 1.00 95.00 85 LYS A C 1
ATOM 701 O O . LYS A 1 85 ? -5.080 12.598 1.419 1.00 95.00 85 LYS A O 1
ATOM 706 N N . LYS A 1 86 ? -3.943 12.563 3.355 1.00 96.44 86 LYS A N 1
ATOM 707 C CA . LYS A 1 86 ? -2.608 12.747 2.760 1.00 96.44 86 LYS A CA 1
ATOM 708 C C . LYS A 1 86 ? -2.259 11.617 1.790 1.00 96.44 86 LYS A C 1
ATOM 710 O O . LYS A 1 86 ? -1.873 11.892 0.656 1.00 96.44 86 LYS A O 1
ATOM 715 N N . TYR A 1 87 ? -2.384 10.361 2.217 1.00 97.06 87 TYR A N 1
ATOM 716 C CA . TYR A 1 87 ? -2.025 9.220 1.370 1.00 97.06 87 TYR A CA 1
ATOM 717 C C . TYR A 1 87 ? -3.051 8.967 0.262 1.00 97.06 87 TYR A C 1
ATOM 719 O O . TYR A 1 87 ? -2.656 8.605 -0.844 1.00 97.06 87 TYR A O 1
ATOM 727 N N . TYR A 1 88 ? -4.331 9.261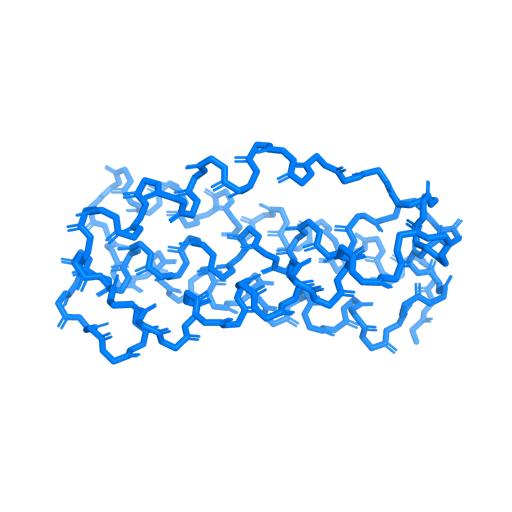 0.503 1.00 95.5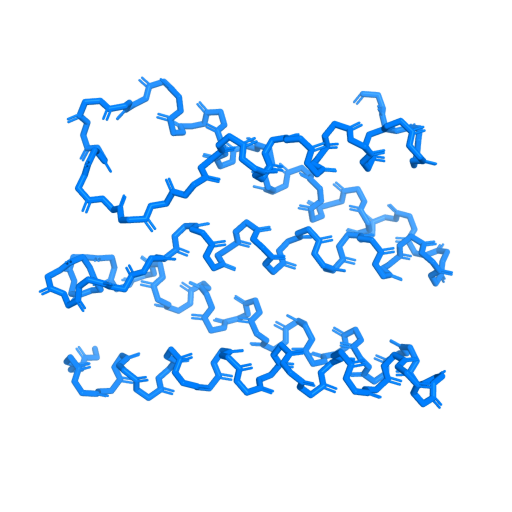6 88 TYR A N 1
ATOM 728 C CA . TYR A 1 88 ? -5.347 9.281 -0.551 1.00 95.56 88 TYR A CA 1
ATOM 729 C C . TYR A 1 88 ? -4.994 10.269 -1.675 1.00 95.56 88 TYR A C 1
ATOM 731 O O . TYR A 1 88 ? -4.987 9.896 -2.847 1.00 95.56 88 TYR A O 1
ATOM 739 N N . ARG A 1 89 ? -4.623 11.512 -1.328 1.00 95.25 89 ARG A N 1
ATOM 740 C CA . ARG A 1 89 ? -4.208 12.526 -2.314 1.00 95.25 89 ARG A CA 1
ATOM 741 C C . ARG A 1 89 ? -2.991 12.088 -3.119 1.00 95.25 89 ARG A C 1
ATOM 743 O O . ARG A 1 89 ? -3.039 12.159 -4.339 1.00 95.25 89 ARG A O 1
ATOM 750 N N . LYS A 1 90 ? -1.961 11.544 -2.458 1.00 95.56 90 LYS A N 1
ATOM 751 C CA . LYS A 1 90 ? -0.780 10.989 -3.144 1.00 95.56 90 LYS A CA 1
ATOM 752 C C . LYS A 1 90 ? -1.152 9.937 -4.197 1.00 95.56 90 LYS A C 1
ATOM 754 O O . LYS A 1 90 ? -0.578 9.932 -5.282 1.00 95.56 90 LYS A O 1
ATOM 759 N N . ALA A 1 91 ? -2.096 9.045 -3.883 1.00 93.62 91 ALA A N 1
ATOM 760 C CA . ALA A 1 91 ? -2.550 8.023 -4.823 1.00 93.62 91 ALA A CA 1
ATOM 761 C C . ALA A 1 91 ? -3.251 8.637 -6.046 1.00 93.62 91 ALA A C 1
ATOM 763 O O . ALA A 1 91 ? -2.973 8.233 -7.174 1.00 93.62 91 ALA A O 1
ATOM 764 N N . ILE A 1 92 ? -4.127 9.624 -5.834 1.00 91.81 92 ILE A N 1
ATOM 765 C CA . ILE A 1 92 ? -4.862 10.293 -6.917 1.00 91.81 92 ILE A CA 1
ATOM 766 C C . ILE A 1 92 ? -3.947 11.126 -7.799 1.00 91.81 92 ILE A C 1
ATOM 768 O O . ILE A 1 92 ? -3.991 10.964 -9.013 1.00 91.81 92 ILE A O 1
ATOM 772 N N . GLU A 1 93 ? -3.097 11.966 -7.209 1.00 91.56 93 GLU A N 1
ATOM 773 C CA . GLU A 1 93 ? -2.159 12.813 -7.955 1.00 91.56 93 GLU A CA 1
ATOM 774 C C . GLU A 1 93 ? -1.313 11.975 -8.915 1.00 91.56 93 GLU A C 1
ATOM 776 O O . GLU A 1 93 ? -1.091 12.359 -10.064 1.00 91.56 93 GLU A O 1
ATOM 781 N N . LEU A 1 94 ? -0.892 10.788 -8.468 1.00 88.94 94 LEU A N 1
ATOM 782 C CA . LEU A 1 94 ? -0.115 9.886 -9.296 1.00 88.94 94 LEU A CA 1
ATOM 783 C C . LEU A 1 94 ? -0.939 9.248 -10.423 1.00 88.94 94 LEU A C 1
ATOM 785 O O . LEU A 1 94 ? -0.442 9.136 -11.542 1.00 88.94 94 LEU A O 1
ATOM 789 N N . ILE A 1 95 ? -2.189 8.856 -10.162 1.00 86.38 95 ILE A N 1
ATOM 790 C CA . ILE A 1 95 ? -3.093 8.334 -11.198 1.00 86.38 95 ILE A CA 1
ATOM 791 C C . ILE A 1 95 ? -3.403 9.408 -12.245 1.00 86.38 95 ILE A C 1
ATOM 793 O O . ILE A 1 95 ? -3.312 9.132 -13.438 1.00 86.38 95 ILE A O 1
ATOM 797 N N . GLU A 1 96 ? -3.725 10.629 -11.822 1.00 87.19 96 GLU A N 1
ATOM 798 C CA . GLU A 1 96 ? -4.019 11.745 -12.728 1.00 87.19 96 GLU A CA 1
ATOM 799 C C . GLU A 1 96 ? -2.798 12.135 -13.564 1.00 87.19 96 GLU A C 1
ATOM 801 O O . GLU A 1 96 ? -2.916 12.410 -14.761 1.00 87.19 96 GLU A O 1
ATOM 806 N N . PHE A 1 97 ? -1.610 12.149 -12.947 1.00 84.81 97 PHE A N 1
ATOM 807 C CA . PHE A 1 97 ? -0.353 12.329 -13.666 1.00 84.81 97 PHE A CA 1
ATOM 808 C C . PHE A 1 97 ? -0.207 11.271 -14.761 1.00 84.81 97 PHE A C 1
ATOM 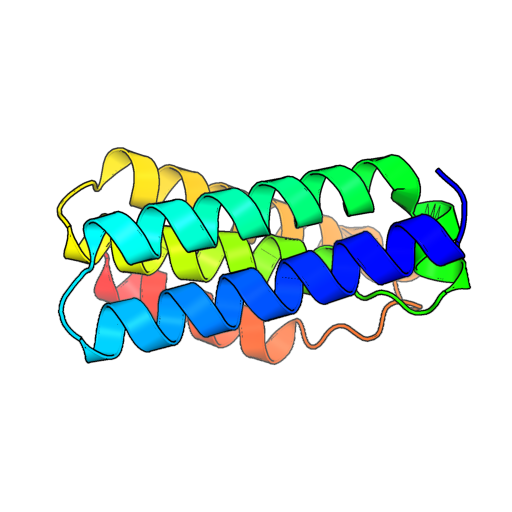810 O O . PHE A 1 97 ? 0.153 11.592 -15.890 1.00 84.81 97 PHE A O 1
ATOM 817 N N . TYR A 1 98 ? -0.539 10.024 -14.450 1.00 78.06 98 TYR A N 1
ATOM 818 C CA . TYR A 1 98 ? -0.477 8.923 -15.396 1.00 78.06 98 TYR A CA 1
ATOM 819 C C . TYR A 1 98 ? -1.431 9.061 -16.571 1.00 78.06 98 TYR A C 1
ATOM 821 O O . TYR A 1 98 ? -1.021 8.886 -17.714 1.00 78.06 98 TYR A O 1
ATOM 829 N N . GLU A 1 99 ? -2.694 9.383 -16.303 1.00 78.00 99 GLU A N 1
ATOM 830 C CA . GLU A 1 99 ? -3.716 9.544 -17.340 1.00 78.00 99 GLU A CA 1
ATOM 831 C C . GLU A 1 99 ? -3.338 10.618 -18.357 1.00 78.00 99 GLU A C 1
ATOM 833 O O . GLU A 1 99 ? -3.541 10.443 -19.556 1.00 78.00 99 GLU A O 1
ATOM 838 N N . LYS A 1 100 ? -2.727 11.706 -17.881 1.00 82.25 100 LYS A N 1
ATOM 839 C CA . LYS A 1 100 ? -2.243 12.796 -18.733 1.00 82.25 100 LYS A CA 1
ATOM 840 C C . LYS A 1 100 ? -1.023 12.406 -19.573 1.00 82.25 100 LYS A C 1
ATOM 842 O O . LYS A 1 100 ? -0.728 13.094 -20.542 1.00 82.25 100 LYS A O 1
ATOM 847 N N . ASN A 1 101 ? -0.322 11.327 -19.213 1.00 74.88 101 ASN A N 1
ATOM 848 C CA . ASN A 1 101 ? 0.959 10.924 -19.801 1.00 74.88 101 ASN A CA 1
ATOM 849 C C . ASN A 1 101 ? 0.962 9.468 -20.323 1.00 74.88 101 ASN A C 1
ATOM 851 O O . ASN A 1 101 ? 2.034 8.865 -20.447 1.00 74.88 101 ASN A O 1
ATOM 855 N N . ILE A 1 102 ? -0.216 8.914 -20.652 1.00 66.00 102 ILE A N 1
ATOM 856 C CA . ILE A 1 102 ? -0.452 7.506 -21.045 1.00 66.00 102 ILE A CA 1
ATOM 857 C C . ILE A 1 102 ? 0.550 6.980 -22.088 1.00 66.00 102 ILE A C 1
ATOM 859 O O . ILE A 1 102 ? 1.051 5.862 -21.944 1.00 66.00 102 ILE A O 1
ATOM 863 N N . ASP A 1 103 ? 0.909 7.791 -23.085 1.00 59.97 103 ASP A N 1
ATOM 864 C CA . ASP A 1 103 ? 1.795 7.381 -24.185 1.00 59.97 103 ASP A CA 1
ATOM 865 C C . ASP A 1 103 ? 3.243 7.100 -23.744 1.00 59.97 103 ASP A C 1
ATOM 867 O O . ASP A 1 103 ? 3.955 6.326 -24.386 1.00 59.97 103 ASP A O 1
ATOM 871 N N . SER A 1 104 ? 3.685 7.676 -22.622 1.00 54.16 104 SER A N 1
ATOM 872 C CA . SER A 1 104 ? 5.057 7.526 -22.114 1.00 54.16 104 SER A CA 1
ATOM 873 C C . SER A 1 104 ? 5.245 6.353 -21.143 1.00 54.16 104 SER A C 1
ATOM 875 O O . SER A 1 104 ? 6.381 5.929 -20.914 1.00 54.16 104 SER A O 1
ATOM 877 N N . ILE A 1 105 ? 4.153 5.794 -20.602 1.00 55.62 105 ILE A N 1
ATOM 878 C CA . ILE A 1 105 ? 4.199 4.841 -19.476 1.00 55.62 105 ILE A CA 1
ATOM 879 C C . ILE A 1 105 ? 3.432 3.530 -19.735 1.00 55.62 105 ILE A C 1
ATOM 881 O O . ILE A 1 105 ? 3.367 2.653 -18.875 1.00 55.62 105 ILE A O 1
ATOM 885 N N . SER A 1 106 ? 2.935 3.327 -20.958 1.00 53.94 106 SER A N 1
ATOM 886 C CA . SER A 1 106 ? 2.222 2.120 -21.427 1.00 53.94 106 SER A CA 1
ATOM 887 C C . SER A 1 106 ? 2.989 0.788 -21.308 1.00 53.94 106 SER A C 1
ATOM 889 O O . SER A 1 106 ? 2.462 -0.265 -21.659 1.00 53.94 106 SER A O 1
ATOM 891 N N . LYS A 1 107 ? 4.233 0.814 -20.815 1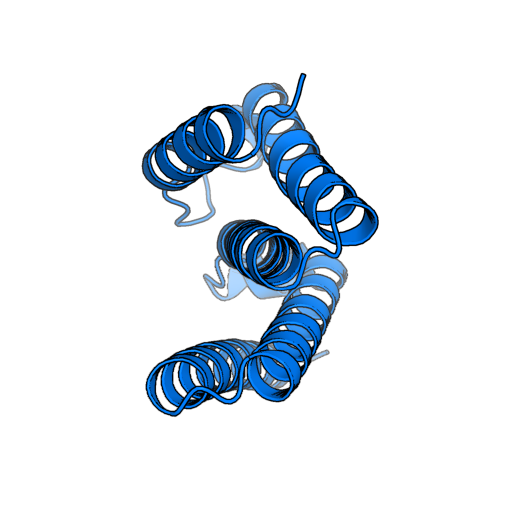.00 58.84 107 LYS A N 1
ATOM 892 C CA . LYS A 1 107 ? 5.115 -0.349 -20.654 1.00 58.84 107 LYS A CA 1
ATOM 893 C C . LYS A 1 107 ? 5.074 -0.985 -19.265 1.00 58.84 107 LYS A C 1
ATOM 895 O O . LYS A 1 107 ? 5.636 -2.063 -19.100 1.00 58.84 107 LYS A O 1
ATOM 900 N N . GLU A 1 108 ? 4.459 -0.346 -18.271 1.00 65.19 108 GLU A N 1
ATOM 901 C CA . GLU A 1 108 ? 4.367 -0.936 -16.933 1.00 65.19 108 GLU A CA 1
ATOM 902 C C . GLU A 1 108 ? 3.147 -1.864 -16.814 1.00 65.19 108 GLU A C 1
ATOM 904 O O . GLU A 1 108 ? 2.044 -1.464 -17.198 1.00 65.19 108 GLU A O 1
ATOM 909 N N . PRO A 1 109 ? 3.295 -3.084 -16.263 1.00 61.69 109 PRO A N 1
ATOM 910 C CA . PRO A 1 109 ? 2.167 -3.972 -16.009 1.00 61.69 109 PRO A CA 1
ATOM 911 C C . PRO A 1 109 ? 1.350 -3.465 -14.808 1.00 61.69 109 PRO A C 1
ATOM 913 O O . PRO A 1 109 ? 1.456 -3.990 -13.703 1.00 61.69 109 PRO A O 1
ATOM 916 N N . THR A 1 110 ? 0.526 -2.436 -15.025 1.00 67.31 110 THR A N 1
ATOM 917 C CA . THR A 1 110 ? -0.290 -1.800 -13.979 1.00 67.31 110 THR A CA 1
ATOM 918 C C . THR A 1 110 ? -1.776 -1.831 -14.326 1.00 67.31 110 THR A C 1
ATOM 920 O O . THR A 1 110 ? -2.204 -1.343 -15.372 1.00 67.31 110 THR A O 1
ATOM 923 N N . ASN A 1 111 ? -2.600 -2.354 -13.412 1.00 70.38 111 ASN A N 1
ATOM 924 C CA . ASN A 1 111 ? -4.059 -2.355 -13.548 1.00 70.38 111 ASN A CA 1
ATOM 925 C C . ASN A 1 111 ? -4.680 -1.113 -12.880 1.00 70.38 111 ASN A C 1
ATOM 927 O O . ASN A 1 111 ? -5.316 -1.194 -11.826 1.00 70.38 111 ASN A O 1
ATOM 931 N N . PHE A 1 112 ? -4.503 0.053 -13.512 1.00 73.81 112 PHE A N 1
ATOM 932 C CA . PHE A 1 112 ? -5.053 1.324 -13.018 1.00 73.81 112 PHE A CA 1
ATOM 933 C C . PHE A 1 112 ? -6.579 1.315 -12.879 1.00 73.81 112 PHE A C 1
ATOM 935 O O . PHE A 1 112 ? -7.110 2.000 -12.007 1.00 73.81 112 PHE A O 1
ATOM 942 N N . GLY A 1 113 ? -7.291 0.533 -13.700 1.00 74.06 113 GLY A N 1
ATOM 943 C CA . GLY A 1 113 ? -8.747 0.407 -13.619 1.00 74.06 113 GLY A CA 1
ATOM 944 C C . GLY A 1 113 ? -9.201 -0.081 -12.243 1.00 74.06 113 GLY A C 1
ATOM 945 O O . GLY A 1 113 ? -10.027 0.566 -11.602 1.00 74.06 113 GLY A O 1
ATOM 946 N N . ARG A 1 114 ? -8.584 -1.157 -11.737 1.00 80.44 114 ARG A N 1
ATOM 947 C CA . ARG A 1 114 ? -8.874 -1.689 -10.397 1.00 80.44 114 ARG A CA 1
ATOM 948 C C . ARG A 1 114 ? -8.553 -0.681 -9.289 1.00 80.44 114 ARG A C 1
ATOM 950 O O . ARG A 1 114 ? -9.351 -0.515 -8.369 1.00 80.44 114 ARG A O 1
ATOM 957 N N . LEU A 1 115 ? -7.399 -0.014 -9.364 1.00 79.06 115 LEU A N 1
ATOM 958 C CA . LEU A 1 115 ? -6.959 0.938 -8.335 1.00 79.06 115 LEU A CA 1
ATOM 959 C C . LEU A 1 115 ? -7.887 2.158 -8.248 1.00 79.06 115 LEU A C 1
ATOM 961 O O . LEU A 1 115 ? -8.220 2.601 -7.149 1.00 79.06 115 LEU A O 1
ATOM 965 N N . LYS A 1 116 ? -8.384 2.643 -9.391 1.00 80.00 116 LYS A N 1
ATOM 966 C CA . LYS A 1 116 ? -9.392 3.711 -9.447 1.00 80.00 116 LYS A CA 1
ATOM 967 C C . LYS A 1 116 ? -10.699 3.311 -8.781 1.00 80.00 116 LYS A C 1
ATOM 969 O O . LYS A 1 116 ? -11.250 4.104 -8.025 1.00 80.00 116 LYS A O 1
ATOM 974 N N . THR A 1 117 ? -11.184 2.094 -9.028 1.00 83.44 117 THR A N 1
ATOM 975 C CA . THR A 1 117 ? -12.402 1.599 -8.372 1.00 83.44 117 THR A CA 1
ATOM 976 C C . THR A 1 117 ? -12.244 1.610 -6.854 1.00 83.44 117 THR A C 1
ATOM 978 O O . THR A 1 117 ? -13.123 2.110 -6.159 1.00 83.44 117 THR A O 1
ATOM 981 N N . ILE A 1 118 ? -11.099 1.145 -6.341 1.00 82.81 118 ILE A N 1
ATOM 982 C CA . ILE A 1 118 ? -10.817 1.147 -4.899 1.00 82.81 118 ILE A CA 1
ATOM 983 C C . ILE A 1 118 ? -10.790 2.577 -4.344 1.00 82.81 118 ILE A C 1
ATOM 985 O O . ILE A 1 118 ? -11.402 2.845 -3.312 1.00 82.81 118 ILE A O 1
ATOM 989 N N . LEU A 1 119 ? -10.133 3.516 -5.030 1.00 81.69 119 LEU A N 1
ATOM 990 C CA . LEU A 1 119 ? -10.085 4.914 -4.593 1.00 81.69 119 LEU A CA 1
ATOM 991 C C . LEU A 1 119 ? -11.453 5.594 -4.623 1.00 81.69 119 LEU A C 1
ATOM 993 O O . LEU A 1 119 ? -11.761 6.348 -3.706 1.00 81.69 119 LEU A O 1
ATOM 997 N N . ALA A 1 120 ? -12.294 5.303 -5.616 1.00 84.69 120 ALA A N 1
ATOM 998 C CA . ALA A 1 120 ? -13.668 5.797 -5.646 1.00 84.69 120 ALA A CA 1
ATOM 999 C C . ALA A 1 120 ? -14.477 5.276 -4.445 1.00 84.69 120 ALA A C 1
ATOM 1001 O O . ALA A 1 120 ? -15.214 6.038 -3.821 1.00 84.69 120 ALA A O 1
ATOM 1002 N N . THR A 1 121 ? -14.291 4.006 -4.067 1.00 84.06 121 THR A N 1
ATOM 1003 C CA . THR A 1 121 ? -14.894 3.443 -2.851 1.00 84.06 121 THR A CA 1
ATOM 1004 C C . THR A 1 121 ? -14.393 4.150 -1.591 1.00 84.06 121 THR A C 1
ATOM 1006 O O . THR A 1 121 ? -15.209 4.538 -0.760 1.00 84.06 121 THR A O 1
ATOM 1009 N N . ILE A 1 122 ? -13.082 4.386 -1.468 1.00 82.81 122 ILE A N 1
ATOM 1010 C CA . ILE A 1 122 ? -12.494 5.117 -0.331 1.00 82.81 122 ILE A CA 1
ATOM 1011 C C . ILE A 1 122 ? -13.032 6.544 -0.267 1.00 82.81 122 ILE A C 1
ATOM 1013 O O . ILE A 1 122 ? -13.391 7.005 0.811 1.00 82.81 122 ILE A O 1
ATOM 1017 N N . LYS A 1 123 ? -13.144 7.235 -1.408 1.00 86.06 123 LYS A N 1
ATOM 1018 C CA . LYS A 1 123 ? -13.700 8.591 -1.476 1.00 86.06 123 LYS A CA 1
ATOM 1019 C C . LYS A 1 123 ? -15.082 8.654 -0.829 1.00 86.06 123 LYS A C 1
ATOM 1021 O O . LYS A 1 123 ? -15.326 9.517 0.011 1.00 86.06 123 LYS A O 1
ATOM 1026 N N . LEU A 1 124 ? -15.952 7.716 -1.209 1.00 83.44 124 LEU A N 1
ATOM 1027 C CA . LEU A 1 124 ? -17.319 7.611 -0.701 1.00 83.44 124 LEU A CA 1
ATOM 1028 C C . LEU A 1 124 ? -17.358 7.211 0.779 1.00 83.44 124 LEU A C 1
ATOM 1030 O O . LEU A 1 124 ? -18.120 7.790 1.541 1.00 83.44 124 LEU A O 1
ATOM 1034 N N . GLN A 1 125 ? -16.539 6.243 1.197 1.00 80.88 125 GLN A N 1
ATOM 1035 C CA . GLN A 1 125 ? -16.508 5.758 2.584 1.00 80.88 125 GLN A CA 1
ATOM 1036 C C . GLN A 1 125 ? -15.941 6.792 3.559 1.00 80.88 125 GLN A C 1
ATOM 1038 O O . GLN A 1 125 ? -16.427 6.920 4.680 1.00 80.88 125 GLN A O 1
ATOM 1043 N N . CYS A 1 126 ? -14.918 7.531 3.135 1.00 78.12 126 CYS A N 1
ATOM 1044 C CA . CYS A 1 126 ? -14.190 8.469 3.980 1.00 78.12 126 CYS A CA 1
ATOM 1045 C C . CYS A 1 126 ? -14.693 9.917 3.863 1.00 78.12 126 CYS A C 1
ATOM 1047 O O . CYS A 1 126 ? -14.145 10.790 4.537 1.00 78.12 126 CYS A O 1
ATOM 1049 N N . ASN A 1 127 ? -15.717 10.180 3.037 1.00 79.44 127 ASN A N 1
ATOM 1050 C CA . ASN A 1 127 ? -16.239 11.519 2.726 1.00 79.44 127 ASN A CA 1
ATOM 1051 C C . ASN A 1 127 ? -15.136 12.510 2.317 1.00 79.44 127 ASN A C 1
ATOM 1053 O O . ASN A 1 127 ? -15.101 13.656 2.768 1.00 79.44 127 ASN A O 1
ATOM 1057 N N . PHE A 1 128 ? -14.196 12.064 1.483 1.00 78.94 128 PHE A N 1
ATOM 1058 C CA . PHE A 1 128 ? -13.204 12.971 0.916 1.00 78.94 128 PHE A CA 1
ATOM 1059 C C . PHE A 1 128 ? -13.840 13.803 -0.200 1.00 78.94 128 PHE A C 1
ATOM 1061 O O . PHE A 1 128 ? -14.388 13.245 -1.148 1.00 78.94 128 PHE A O 1
ATOM 1068 N N . GLU A 1 129 ? -13.758 15.130 -0.079 1.00 62.00 129 GLU A N 1
ATOM 1069 C CA . GLU A 1 129 ? -14.131 16.099 -1.126 1.00 62.00 129 GLU A CA 1
ATOM 1070 C C . GLU A 1 129 ? -13.263 15.938 -2.384 1.00 62.00 129 GLU A C 1
ATOM 1072 O O . GLU A 1 129 ? -12.016 15.893 -2.243 1.00 62.00 129 GLU A O 1
#

Sequence (129 aa):
MSINCLKFVEESWKLKQATADKLIETGKKEEALYSYIEAFTRAELMQTNYWKCLLSNIPIYSYYIESCIRISQLSYDLKDYSNSKKYYRKAIELIEFYEKNIDSISKEPTNFGRLKTILATIKLQCNFE

Solvent-accessible surface area (backbone atoms only — not comparable to full-atom values): 6801 Å² total; per-residue (Å²): 135,53,68,70,56,49,52,53,41,51,54,49,26,53,50,23,45,55,48,15,55,53,26,45,76,71,68,39,52,70,63,15,47,52,26,29,52,55,20,32,53,38,23,54,54,42,51,79,42,41,72,57,32,55,78,66,74,47,43,42,64,49,47,36,35,51,28,22,48,54,41,14,54,51,26,42,76,70,69,36,53,67,60,12,53,52,27,44,48,56,31,48,57,52,50,56,53,43,68,78,42,47,91,82,54,76,82,55,84,58,70,60,70,62,55,49,55,52,49,54,51,48,33,67,75,68,66,58,129

Radius of gyration: 14.67 Å; Cα contacts (8 Å, |Δi|>4): 136; chains: 1; bounding box: 39×27×40 Å

Nearest PDB structures (foldseek):
  8e0m-assembly3_G  TM=5.521E-01  e=9.810E-02  synthetic construct
  5jhe-assembly1_A-2  TM=6.123E-01  e=3.322E-01  Saccharomyces cerevisiae S288C
  4fj3-assembly1_B  TM=4.149E-01  e=1.184E+00  Homo sapiens
  8tn6-assembly1_C  TM=3.597E-01  e=3.109E+00  synthetic construct

InterPro domains:
  IPR011990 Tetratricopeptide-like helical domain superfamily [SSF48452] (13-94)
  IPR019734 Tetratricopeptide repeat [PF13181] (66-95)